Protein AF-A0A8S3BB15-F1 (afdb_monomer_lite)

Secondary structure (DSSP, 8-state):
-----PPPPPPPP--------HHHHHHHHHHHHHTT-HHHHHHHHHHHHTSTTHHHHHHH-HHHHHHHHHHHHH-

Foldseek 3Di:
DDPDDDDDDDDPPPDPPPCQDLVNLLVVLVVCVVVVVLVVLVVSLVVQVPDPPSPVSCVPDPSSVVSVVVNVVVD

Structure (mmCIF, N/CA/C/O backbone):
data_AF-A0A8S3BB15-F1
#
_entry.id   AF-A0A8S3BB15-F1
#
loop_
_atom_site.group_PDB
_atom_site.id
_atom_site.type_symbol
_atom_site.label_atom_id
_atom_site.label_alt_id
_atom_site.label_comp_id
_atom_site.label_asym_id
_atom_site.label_entity_id
_atom_site.label_seq_id
_atom_site.pdbx_PDB_ins_code
_atom_site.Cartn_x
_atom_site.Cartn_y
_atom_site.Cartn_z
_atom_site.occupancy
_atom_site.B_iso_or_equiv
_atom_site.auth_seq_id
_atom_site.auth_comp_id
_atom_site.auth_asym_id
_atom_site.auth_atom_id
_atom_site.pdbx_PDB_model_num
ATOM 1 N N . MET A 1 1 ? 25.434 -11.234 -52.877 1.00 51.06 1 MET A N 1
ATOM 2 C CA . MET A 1 1 ? 25.907 -10.085 -52.078 1.00 51.06 1 MET A CA 1
ATOM 3 C C . MET A 1 1 ? 24.820 -9.023 -52.115 1.00 51.06 1 MET A C 1
ATOM 5 O O . MET A 1 1 ? 24.708 -8.325 -53.107 1.00 51.06 1 MET A O 1
ATOM 9 N N . GLY A 1 2 ? 23.949 -8.978 -51.110 1.00 58.53 2 GLY A N 1
ATOM 10 C CA . GLY A 1 2 ? 22.845 -8.020 -51.052 1.00 58.53 2 GLY A CA 1
ATOM 11 C C . GLY A 1 2 ? 22.580 -7.677 -49.597 1.00 58.53 2 GLY A C 1
ATOM 12 O O . GLY A 1 2 ? 21.774 -8.331 -48.947 1.00 58.53 2 GLY A O 1
ATOM 13 N N . LEU A 1 3 ? 23.341 -6.721 -4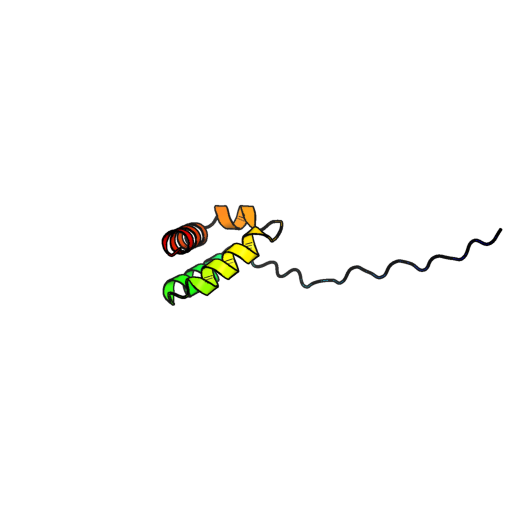9.070 1.00 63.09 3 LEU A N 1
ATOM 14 C CA . LEU A 1 3 ? 23.117 -6.150 -47.746 1.00 63.09 3 LEU A CA 1
ATOM 15 C C . LEU A 1 3 ? 21.933 -5.189 -47.867 1.00 63.09 3 LEU A C 1
ATOM 17 O O . LEU A 1 3 ? 22.108 -4.030 -48.232 1.00 63.09 3 LEU A O 1
ATOM 21 N N . PHE A 1 4 ? 20.722 -5.687 -47.626 1.00 71.25 4 PHE A N 1
ATOM 22 C CA . PHE A 1 4 ? 19.574 -4.811 -47.414 1.00 71.25 4 PHE A CA 1
ATOM 23 C C . PHE A 1 4 ? 19.825 -3.993 -46.136 1.00 71.25 4 PHE A C 1
ATOM 25 O O . PHE A 1 4 ? 20.116 -4.593 -45.096 1.00 71.25 4 PHE A O 1
ATOM 32 N N . PRO A 1 5 ? 19.744 -2.652 -46.174 1.00 70.31 5 PRO A N 1
ATOM 33 C CA . PRO A 1 5 ? 19.868 -1.846 -44.970 1.00 70.31 5 PRO A CA 1
ATOM 34 C C . PRO A 1 5 ? 18.646 -2.095 -44.080 1.00 70.31 5 PRO A C 1
ATOM 36 O O . PRO A 1 5 ? 17.521 -1.727 -44.413 1.00 70.31 5 PRO A O 1
ATOM 39 N N . ILE A 1 6 ? 18.880 -2.761 -42.952 1.00 71.62 6 ILE A N 1
ATOM 40 C CA . ILE A 1 6 ? 17.920 -2.897 -41.855 1.00 71.62 6 ILE A CA 1
ATOM 41 C C . ILE A 1 6 ? 17.565 -1.490 -41.343 1.00 71.62 6 ILE A C 1
ATOM 43 O O . ILE A 1 6 ? 18.479 -0.743 -40.980 1.00 71.62 6 ILE A O 1
ATOM 47 N N . PRO A 1 7 ? 16.279 -1.096 -41.320 1.00 74.94 7 PRO A N 1
ATOM 48 C CA . PRO A 1 7 ? 15.877 0.185 -40.753 1.00 74.94 7 PRO A CA 1
ATOM 49 C C . PRO A 1 7 ? 16.182 0.218 -39.244 1.00 74.94 7 PRO A C 1
ATOM 51 O O . PRO A 1 7 ? 16.115 -0.825 -38.585 1.00 74.94 7 PRO A O 1
ATOM 54 N N . PRO A 1 8 ? 16.521 1.392 -38.681 1.00 76.12 8 PRO A N 1
ATOM 55 C CA . PRO A 1 8 ? 16.773 1.522 -37.251 1.00 76.12 8 PRO A CA 1
ATOM 56 C C . PRO A 1 8 ? 15.515 1.140 -36.451 1.00 76.12 8 PRO A C 1
ATOM 58 O O . PRO A 1 8 ? 14.401 1.451 -36.885 1.00 76.12 8 PRO A O 1
ATOM 61 N N . PRO A 1 9 ? 15.666 0.473 -35.292 1.00 73.12 9 PRO A N 1
ATOM 62 C CA . PRO A 1 9 ? 14.533 0.163 -34.431 1.00 73.12 9 PRO A CA 1
ATOM 63 C C . PRO A 1 9 ? 13.836 1.463 -33.994 1.00 73.12 9 PRO A C 1
ATOM 65 O O . PRO A 1 9 ? 14.514 2.472 -33.769 1.00 73.12 9 PRO A O 1
ATOM 68 N N . PRO A 1 10 ? 12.496 1.469 -33.872 1.00 74.88 10 PRO A N 1
ATOM 69 C CA . PRO A 1 10 ? 11.778 2.622 -33.349 1.00 74.88 10 PRO A CA 1
ATOM 70 C C . PRO A 1 10 ? 12.278 2.952 -31.932 1.00 74.88 10 PRO A C 1
ATOM 72 O O . PRO A 1 10 ? 12.634 2.034 -31.184 1.00 74.88 10 PRO A O 1
ATOM 75 N N . PRO A 1 11 ? 12.311 4.240 -31.541 1.00 72.00 11 PRO A N 1
ATOM 76 C CA . PRO A 1 11 ? 12.620 4.611 -30.168 1.00 72.00 11 PRO A CA 1
ATOM 77 C C . PRO A 1 11 ? 11.635 3.903 -29.226 1.00 72.00 11 PRO A C 1
ATOM 79 O O . PRO A 1 11 ? 10.456 3.763 -29.576 1.00 72.00 11 PRO A O 1
ATOM 82 N N . PRO A 1 12 ? 12.088 3.436 -28.049 1.00 70.06 12 PRO A N 1
ATOM 83 C CA . PRO A 1 12 ? 11.181 2.854 -27.075 1.00 70.06 12 PRO A CA 1
ATOM 84 C C . PRO A 1 12 ? 10.081 3.877 -26.769 1.00 70.06 12 PRO A C 1
ATOM 86 O O . PRO A 1 12 ? 10.374 5.077 -26.700 1.00 70.06 12 PRO A O 1
ATOM 89 N N . PRO A 1 13 ? 8.821 3.444 -26.597 1.00 58.09 13 PRO A N 1
ATOM 90 C CA . PRO A 1 13 ? 7.789 4.345 -26.125 1.00 58.09 13 PRO A CA 1
ATOM 91 C C . PRO A 1 13 ? 8.291 4.967 -24.822 1.00 58.09 13 PRO A C 1
ATOM 93 O O . PRO A 1 13 ? 8.603 4.255 -23.866 1.00 58.09 13 PRO A O 1
ATOM 96 N N . ILE A 1 14 ? 8.404 6.297 -24.803 1.00 59.47 14 ILE A N 1
ATOM 97 C CA . ILE A 1 14 ? 8.588 7.062 -23.574 1.00 59.47 14 ILE A CA 1
ATOM 98 C C . ILE A 1 14 ? 7.256 6.928 -22.848 1.00 59.47 14 ILE A C 1
ATOM 100 O O . ILE A 1 14 ? 6.349 7.745 -22.988 1.00 59.47 14 ILE A O 1
ATOM 104 N N . LEU A 1 15 ? 7.098 5.808 -22.150 1.00 54.78 15 LEU A N 1
ATOM 105 C CA . LEU A 1 15 ? 6.050 5.661 -21.168 1.00 54.78 15 LEU A CA 1
ATOM 106 C C . LEU A 1 15 ? 6.307 6.787 -20.164 1.00 54.78 15 LEU A C 1
ATOM 108 O O . LEU A 1 15 ? 7.454 6.921 -19.722 1.00 54.78 15 LEU A O 1
ATOM 112 N N . PRO A 1 16 ? 5.310 7.623 -19.826 1.00 44.31 16 PRO A N 1
ATOM 113 C CA . PRO A 1 16 ? 5.454 8.503 -18.685 1.00 44.31 16 PRO A CA 1
ATOM 114 C C . PRO A 1 16 ? 5.824 7.592 -17.523 1.00 44.31 16 PRO A C 1
ATOM 116 O O . PRO A 1 16 ? 5.026 6.752 -17.107 1.00 44.31 16 PRO A O 1
ATOM 119 N N . ALA A 1 17 ? 7.074 7.681 -17.074 1.00 51.34 17 ALA A N 1
ATOM 120 C CA . ALA A 1 17 ? 7.490 7.044 -15.850 1.00 51.34 17 ALA A CA 1
ATOM 121 C C . ALA A 1 17 ? 6.647 7.730 -14.787 1.00 51.34 17 ALA A C 1
ATOM 123 O O . ALA A 1 17 ? 6.943 8.851 -14.373 1.00 51.34 17 ALA A O 1
ATOM 124 N N . VAL A 1 18 ? 5.525 7.107 -14.431 1.00 49.22 18 VAL A N 1
ATOM 125 C CA . VAL A 1 18 ? 4.709 7.538 -13.311 1.00 49.22 18 VAL A CA 1
ATOM 126 C C . VAL A 1 18 ? 5.524 7.183 -12.080 1.00 49.22 18 VAL A C 1
ATOM 128 O O . VAL A 1 18 ? 5.339 6.151 -11.443 1.00 49.22 18 VAL A O 1
ATOM 131 N N . ASN A 1 19 ? 6.529 8.013 -11.820 1.00 55.75 19 ASN A N 1
ATOM 132 C CA . ASN A 1 19 ? 7.412 7.918 -10.684 1.00 55.75 19 ASN A CA 1
ATOM 133 C C . ASN A 1 19 ? 6.634 8.467 -9.490 1.00 55.75 19 ASN A C 1
ATOM 135 O O . ASN A 1 19 ? 6.914 9.559 -8.996 1.00 55.75 19 ASN A O 1
ATOM 139 N N . PHE A 1 20 ? 5.591 7.735 -9.090 1.00 61.62 20 PHE A N 1
ATOM 140 C CA . PHE A 1 20 ? 4.876 8.006 -7.859 1.00 61.62 20 PHE A CA 1
ATOM 141 C C . PHE A 1 20 ? 5.909 8.042 -6.732 1.00 61.62 20 PHE A C 1
ATOM 143 O O . PHE A 1 20 ? 6.594 7.053 -6.471 1.00 61.62 20 PHE A O 1
ATOM 150 N N . SER A 1 21 ? 6.059 9.208 -6.103 1.00 73.06 21 SER A N 1
ATOM 151 C CA . SER A 1 21 ? 6.924 9.343 -4.934 1.00 73.06 21 SER A CA 1
ATOM 152 C C . SER A 1 21 ? 6.367 8.510 -3.777 1.00 73.06 21 SER A C 1
ATOM 154 O O . SER A 1 21 ? 5.161 8.249 -3.710 1.00 73.06 21 SER A O 1
ATOM 156 N N . ALA A 1 22 ? 7.240 8.132 -2.842 1.00 73.62 22 ALA A N 1
ATOM 157 C CA . ALA A 1 22 ? 6.881 7.377 -1.642 1.00 73.62 22 ALA A CA 1
ATOM 158 C C . ALA A 1 22 ? 5.734 8.043 -0.877 1.00 73.62 22 ALA A C 1
ATOM 160 O O . ALA A 1 22 ? 4.773 7.384 -0.487 1.00 73.62 22 ALA A O 1
ATOM 161 N N . GLU A 1 23 ? 5.781 9.373 -0.799 1.00 80.00 23 GLU A N 1
ATOM 162 C CA . GLU A 1 23 ? 4.746 10.196 -0.181 1.00 80.00 23 GLU A CA 1
ATOM 163 C C . GLU A 1 23 ? 3.397 10.105 -0.898 1.00 80.00 23 GLU A C 1
ATOM 165 O O . GLU A 1 23 ? 2.361 10.047 -0.240 1.00 80.00 23 GLU A O 1
ATOM 170 N N . GLN A 1 24 ? 3.375 10.053 -2.236 1.00 83.62 24 GLN A N 1
ATOM 171 C CA . GLN A 1 24 ? 2.116 9.894 -2.969 1.00 83.62 24 GLN A CA 1
ATOM 172 C C . GLN A 1 24 ? 1.501 8.521 -2.715 1.00 83.62 24 GLN A C 1
ATOM 174 O O . GLN A 1 24 ? 0.293 8.418 -2.525 1.00 83.62 24 GLN A O 1
ATOM 179 N N . ILE A 1 25 ? 2.322 7.472 -2.692 1.00 82.25 25 ILE A N 1
ATOM 180 C CA . ILE A 1 25 ? 1.851 6.111 -2.428 1.00 82.25 25 ILE A CA 1
ATOM 181 C C . ILE A 1 25 ? 1.324 5.991 -0.996 1.00 82.25 25 ILE A C 1
ATOM 183 O O . ILE A 1 25 ? 0.264 5.399 -0.793 1.00 82.25 25 ILE A O 1
ATOM 187 N N . ALA A 1 26 ? 2.016 6.588 -0.023 1.00 84.06 26 ALA A N 1
ATOM 188 C CA . ALA A 1 26 ? 1.566 6.648 1.362 1.00 84.06 26 ALA A CA 1
ATOM 189 C C . ALA A 1 26 ? 0.228 7.390 1.489 1.00 84.06 26 ALA A C 1
ATOM 191 O O . ALA A 1 26 ? -0.715 6.838 2.048 1.00 84.06 26 ALA A O 1
ATOM 192 N N . ARG A 1 27 ? 0.101 8.570 0.862 1.00 85.44 27 ARG A N 1
ATOM 193 C CA . ARG A 1 27 ? -1.151 9.343 0.822 1.00 85.44 27 ARG A CA 1
ATOM 194 C C . ARG A 1 27 ? -2.308 8.567 0.196 1.00 85.44 27 ARG A C 1
ATOM 196 O O . ARG A 1 27 ? -3.432 8.654 0.689 1.00 85.44 27 ARG A O 1
ATOM 203 N N . VAL A 1 28 ? -2.053 7.813 -0.875 1.00 87.19 28 VAL A N 1
ATOM 204 C CA . VAL A 1 28 ? -3.068 6.956 -1.510 1.00 87.19 28 VAL A CA 1
ATOM 205 C C . VAL A 1 28 ? -3.460 5.804 -0.584 1.00 87.19 28 VAL A C 1
ATOM 207 O O . VAL A 1 28 ? -4.653 5.556 -0.436 1.00 87.19 28 VAL A O 1
ATOM 210 N N . CYS A 1 29 ? -2.502 5.144 0.078 1.00 87.06 29 CYS A N 1
ATOM 211 C CA . CYS A 1 29 ? -2.804 4.089 1.052 1.00 87.06 29 CYS A CA 1
ATOM 212 C C . CYS A 1 29 ? -3.628 4.616 2.230 1.00 87.06 29 CYS A C 1
ATOM 214 O O . CYS A 1 29 ? -4.639 4.010 2.556 1.00 87.06 29 CYS A O 1
ATOM 216 N N . GLU A 1 30 ? -3.256 5.762 2.806 1.00 88.69 30 GLU A N 1
ATOM 217 C CA . GLU A 1 30 ? -4.008 6.396 3.899 1.00 88.69 30 GLU A CA 1
ATOM 218 C C . GLU A 1 30 ? -5.433 6.755 3.478 1.00 88.69 30 GLU A C 1
ATOM 220 O O . GLU A 1 30 ? -6.380 6.434 4.186 1.00 88.69 30 GLU A O 1
ATOM 225 N N . THR A 1 31 ? -5.601 7.364 2.300 1.00 90.25 31 THR A N 1
ATOM 226 C CA . THR A 1 31 ? -6.932 7.725 1.793 1.00 90.25 31 THR A CA 1
ATOM 227 C C . THR A 1 31 ? -7.789 6.477 1.576 1.00 90.25 31 THR A C 1
ATOM 229 O O . THR A 1 31 ? -8.961 6.460 1.938 1.00 90.25 31 THR A O 1
ATOM 232 N N . LEU A 1 32 ? -7.228 5.420 0.982 1.00 89.25 32 LEU A N 1
ATOM 233 C CA . LEU A 1 32 ? -7.950 4.169 0.738 1.00 89.25 32 LEU A CA 1
ATOM 234 C C . LEU A 1 32 ? -8.277 3.428 2.045 1.00 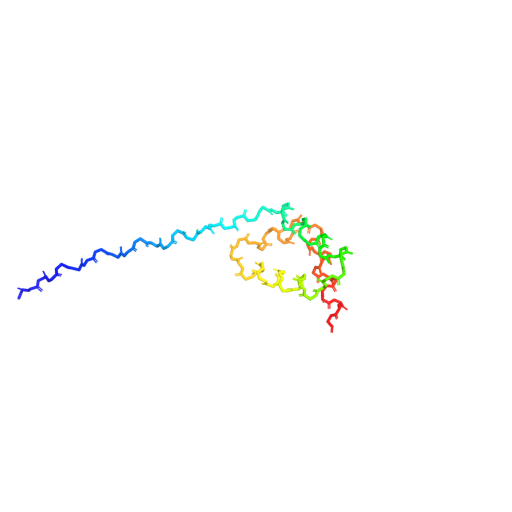89.25 32 LEU A C 1
ATOM 236 O O . LEU A 1 32 ? -9.387 2.916 2.170 1.00 89.25 32 LEU A O 1
ATOM 240 N N . GLU A 1 33 ? -7.365 3.414 3.024 1.00 87.56 33 GLU A N 1
ATOM 241 C CA . GLU A 1 33 ? -7.636 2.905 4.377 1.00 87.56 33 GLU A CA 1
ATOM 242 C C . GLU A 1 33 ? -8.757 3.696 5.067 1.00 87.56 33 GLU A C 1
ATOM 244 O O . GLU A 1 33 ? -9.671 3.084 5.612 1.00 87.56 33 GLU A O 1
ATOM 249 N N . GLU A 1 34 ? -8.724 5.034 5.026 1.00 87.62 34 GLU A N 1
ATOM 250 C CA . GLU A 1 34 ? -9.719 5.901 5.680 1.00 87.62 34 GLU 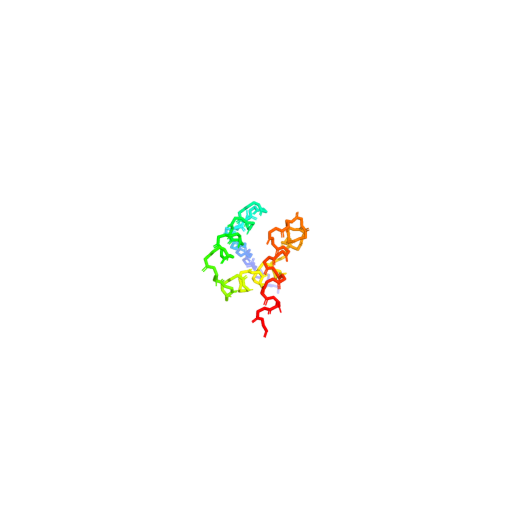A CA 1
ATOM 251 C C . GLU A 1 34 ? -11.116 5.744 5.066 1.00 87.62 34 GLU A C 1
ATOM 253 O O . GLU A 1 34 ? -12.116 5.721 5.782 1.00 87.62 34 GLU A O 1
ATOM 258 N N . ASN A 1 35 ? -11.189 5.561 3.745 1.00 87.75 35 ASN A N 1
ATOM 259 C CA . ASN A 1 35 ? -12.444 5.258 3.058 1.00 87.75 35 ASN A CA 1
ATOM 260 C C . ASN A 1 35 ? -12.929 3.813 3.291 1.00 87.75 35 ASN A C 1
ATOM 262 O O . ASN A 1 35 ? -14.061 3.492 2.934 1.00 87.75 35 ASN A O 1
ATOM 266 N N . GLY A 1 36 ? -12.097 2.934 3.864 1.00 86.75 36 GLY A N 1
ATOM 267 C CA . GLY A 1 36 ? -12.401 1.507 4.010 1.00 86.75 36 GLY A CA 1
ATOM 268 C C . GLY A 1 36 ? -12.395 0.739 2.683 1.00 86.75 36 GLY A C 1
ATOM 269 O O . GLY A 1 36 ? -12.980 -0.338 2.583 1.00 86.75 36 GLY A O 1
ATOM 270 N N . ASP A 1 37 ? -11.737 1.272 1.653 1.00 89.31 37 ASP A N 1
ATOM 271 C CA . ASP A 1 37 ? -11.722 0.732 0.289 1.00 89.31 37 ASP A CA 1
ATOM 272 C C . ASP A 1 37 ? -10.595 -0.316 0.139 1.00 89.31 37 ASP A C 1
ATOM 274 O O . ASP A 1 37 ? -9.631 -0.164 -0.620 1.00 89.31 37 ASP A O 1
ATOM 278 N N . ILE A 1 38 ? -10.694 -1.389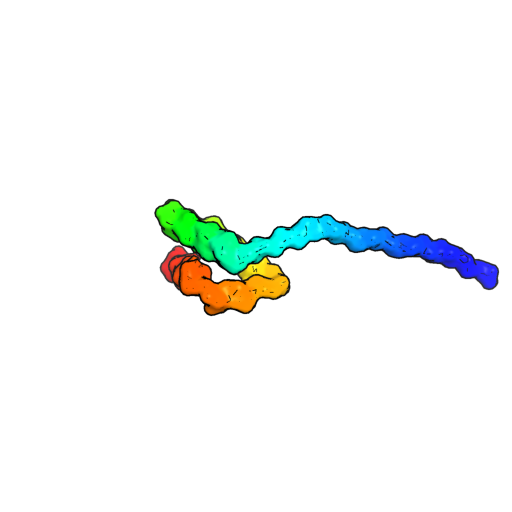 0.934 1.00 86.69 38 ILE A N 1
ATOM 279 C CA . ILE A 1 38 ? -9.670 -2.443 1.074 1.00 86.69 38 ILE A CA 1
ATOM 280 C C . ILE A 1 38 ? -9.403 -3.162 -0.261 1.00 86.69 38 ILE A C 1
ATOM 282 O O . ILE A 1 38 ? -8.262 -3.513 -0.563 1.00 86.69 38 ILE A O 1
ATOM 286 N N . ASP A 1 39 ? -10.435 -3.355 -1.087 1.00 89.31 39 ASP A N 1
ATOM 287 C CA . ASP A 1 39 ? -10.327 -4.033 -2.387 1.00 89.31 39 ASP A CA 1
ATOM 288 C C . ASP A 1 39 ? -9.400 -3.256 -3.341 1.00 89.31 39 ASP A C 1
ATOM 290 O O . ASP A 1 39 ? -8.451 -3.798 -3.923 1.00 89.31 39 ASP A O 1
ATOM 294 N N . ARG A 1 40 ? -9.588 -1.930 -3.407 1.00 88.38 40 ARG A N 1
ATOM 295 C CA . ARG A 1 40 ? -8.717 -1.027 -4.170 1.00 88.38 40 ARG A CA 1
ATOM 296 C C . ARG A 1 40 ? -7.326 -0.920 -3.565 1.00 88.38 40 ARG A C 1
ATOM 298 O O . ARG A 1 40 ? -6.352 -0.894 -4.319 1.00 88.38 40 ARG A O 1
ATOM 305 N N . LEU A 1 41 ? -7.221 -0.893 -2.237 1.00 88.50 41 LEU A N 1
ATOM 306 C CA . LEU A 1 41 ? -5.949 -0.891 -1.515 1.00 88.50 41 LEU A CA 1
ATOM 307 C C . LEU A 1 41 ? -5.111 -2.126 -1.881 1.00 88.50 41 LEU A C 1
ATOM 309 O O . LEU A 1 41 ? -3.949 -1.996 -2.267 1.00 88.50 41 LEU A O 1
ATOM 313 N N . GLY A 1 42 ? -5.717 -3.316 -1.869 1.00 87.31 42 GLY A N 1
ATOM 314 C CA . GLY A 1 42 ? -5.066 -4.567 -2.254 1.00 87.31 42 GLY A CA 1
ATOM 315 C C . GLY A 1 42 ? -4.643 -4.594 -3.721 1.00 87.31 42 GLY A C 1
ATOM 316 O O . GLY A 1 42 ? -3.513 -4.975 -4.034 1.00 87.31 42 GLY A O 1
ATOM 317 N N . ARG A 1 43 ? -5.503 -4.113 -4.628 1.00 86.88 43 ARG A N 1
ATOM 318 C CA . ARG A 1 43 ? -5.193 -3.988 -6.063 1.00 86.88 43 ARG A CA 1
ATOM 319 C C . ARG A 1 43 ? -4.016 -3.039 -6.313 1.00 86.88 43 ARG A C 1
ATOM 321 O O . ARG A 1 43 ? -3.138 -3.349 -7.117 1.00 86.88 43 ARG A O 1
ATOM 328 N N . PHE A 1 44 ? -3.987 -1.903 -5.616 1.00 86.50 44 PHE A N 1
ATOM 329 C CA . PHE A 1 44 ? -2.931 -0.898 -5.718 1.00 86.50 44 PHE A CA 1
ATOM 330 C C . PHE A 1 44 ? -1.597 -1.421 -5.180 1.00 86.50 44 PHE A C 1
ATOM 332 O O . PHE A 1 44 ? -0.585 -1.345 -5.874 1.00 86.50 44 PHE A O 1
ATOM 339 N N . LEU A 1 45 ? -1.602 -2.037 -3.995 1.00 84.44 45 LEU A N 1
ATOM 340 C CA . LEU A 1 45 ? -0.424 -2.670 -3.397 1.00 84.44 45 LEU A CA 1
ATOM 341 C C . LEU A 1 45 ? 0.116 -3.814 -4.260 1.00 84.44 45 LEU A C 1
ATOM 343 O O . LEU A 1 45 ? 1.330 -3.922 -4.441 1.00 84.44 45 LEU A O 1
ATOM 347 N N . TRP A 1 46 ? -0.771 -4.627 -4.843 1.00 84.12 46 TRP A N 1
ATOM 348 C CA . TRP A 1 46 ? -0.391 -5.667 -5.797 1.00 84.12 46 TRP A CA 1
ATOM 349 C C . TRP A 1 46 ? 0.265 -5.069 -7.045 1.00 84.12 46 TRP A C 1
ATOM 351 O O . TRP A 1 46 ? 1.303 -5.550 -7.492 1.00 84.12 46 TRP A O 1
ATOM 361 N N . SER A 1 47 ? -0.310 -3.997 -7.594 1.00 82.50 47 SER A N 1
ATOM 362 C CA . SER A 1 47 ? 0.241 -3.310 -8.764 1.00 82.50 47 SER A CA 1
ATOM 363 C C . SER A 1 47 ? 1.567 -2.606 -8.462 1.00 82.50 47 SER A C 1
ATOM 365 O O . SER A 1 47 ? 2.414 -2.484 -9.344 1.00 82.50 47 SER A O 1
ATOM 367 N N . LEU A 1 48 ? 1.767 -2.164 -7.220 1.00 80.44 48 LEU A N 1
ATOM 368 C CA . LEU A 1 48 ? 3.027 -1.597 -6.771 1.00 80.44 48 LEU A CA 1
ATOM 369 C C . LEU A 1 48 ? 4.105 -2.662 -6.661 1.00 80.44 48 LEU A C 1
ATOM 371 O O . LEU A 1 48 ? 5.147 -2.482 -7.270 1.00 80.44 48 LEU A O 1
ATOM 375 N N . GLN A 1 49 ? 3.885 -3.773 -5.953 1.00 71.44 49 GLN A N 1
ATOM 376 C CA . GLN A 1 49 ? 4.933 -4.792 -5.764 1.00 71.44 49 GLN A CA 1
ATOM 377 C C . GLN A 1 49 ? 5.433 -5.424 -7.075 1.00 71.44 49 GLN A C 1
ATOM 379 O O . GLN A 1 49 ? 6.566 -5.894 -7.123 1.00 71.44 49 GLN A O 1
ATOM 384 N N . VAL A 1 50 ? 4.613 -5.438 -8.135 1.00 74.88 50 VAL A N 1
ATOM 385 C CA . VAL A 1 50 ? 5.025 -5.937 -9.461 1.00 74.88 50 VAL A CA 1
ATOM 386 C C . VAL A 1 50 ? 5.852 -4.915 -10.248 1.00 74.88 50 VAL A C 1
ATOM 388 O O . VAL A 1 50 ? 6.506 -5.287 -11.220 1.00 74.88 50 VAL A O 1
ATOM 391 N N . ALA A 1 51 ? 5.848 -3.640 -9.845 1.00 71.81 51 ALA A N 1
ATOM 392 C CA . ALA A 1 51 ? 6.659 -2.604 -10.467 1.00 71.81 51 ALA A CA 1
ATOM 393 C C . ALA A 1 51 ? 8.117 -2.688 -9.964 1.00 71.81 51 ALA A C 1
ATOM 395 O O . ALA A 1 51 ? 8.366 -2.588 -8.760 1.00 71.81 51 ALA A O 1
ATOM 396 N N . PRO A 1 52 ? 9.119 -2.844 -10.844 1.00 59.38 52 PRO A N 1
ATOM 397 C CA . PRO A 1 52 ? 10.516 -2.851 -10.424 1.00 59.38 52 PRO A CA 1
ATOM 398 C C . PRO A 1 52 ? 10.905 -1.483 -9.834 1.00 59.38 52 PRO A C 1
ATOM 400 O O . PRO A 1 52 ? 10.725 -0.452 -10.475 1.00 59.38 52 PRO A O 1
ATOM 403 N N . GLY A 1 53 ? 11.430 -1.473 -8.603 1.00 67.62 53 GLY A N 1
ATOM 404 C CA . GLY A 1 53 ? 11.872 -0.259 -7.891 1.00 67.62 53 GLY A CA 1
ATOM 405 C C . GLY A 1 53 ? 10.928 0.244 -6.790 1.00 67.62 53 GLY A C 1
ATOM 406 O O . GLY A 1 53 ? 11.355 0.999 -5.920 1.00 67.62 53 GLY A O 1
ATOM 407 N N . SER A 1 54 ? 9.682 -0.228 -6.744 1.00 67.31 54 SER A N 1
ATOM 408 C CA . SER A 1 54 ? 8.726 0.122 -5.682 1.00 67.31 54 SER A CA 1
ATOM 409 C C . SER A 1 54 ? 8.968 -0.653 -4.381 1.00 67.31 54 SER A C 1
ATOM 411 O O . SER A 1 54 ? 8.584 -0.183 -3.317 1.00 67.31 54 SER A O 1
ATOM 413 N N . ALA A 1 55 ? 9.630 -1.815 -4.435 1.00 66.94 55 ALA A N 1
ATOM 414 C CA . ALA A 1 55 ? 9.823 -2.688 -3.276 1.00 66.94 55 ALA A CA 1
ATOM 415 C C . ALA A 1 55 ? 10.481 -1.964 -2.089 1.00 66.94 55 ALA A C 1
ATOM 417 O O . ALA A 1 55 ? 10.024 -2.110 -0.961 1.00 66.94 55 ALA A O 1
ATOM 418 N N . ASN A 1 56 ? 11.495 -1.128 -2.341 1.00 72.56 56 ASN A N 1
ATOM 419 C CA . ASN A 1 56 ? 12.138 -0.342 -1.287 1.00 72.56 56 ASN A CA 1
ATOM 420 C C . ASN A 1 56 ? 11.189 0.721 -0.709 1.00 72.56 56 ASN A C 1
ATOM 422 O O . ASN A 1 56 ? 11.145 0.925 0.499 1.00 72.56 56 ASN A O 1
ATOM 426 N N . LEU A 1 57 ? 10.375 1.345 -1.563 1.00 71.25 57 LEU A N 1
ATOM 427 C CA . LEU A 1 57 ? 9.338 2.296 -1.162 1.00 71.25 57 LEU A CA 1
ATOM 428 C C . LEU A 1 57 ? 8.304 1.660 -0.223 1.00 71.25 57 LEU A C 1
ATOM 430 O O . LEU A 1 57 ? 7.919 2.269 0.771 1.00 71.25 57 LEU A O 1
ATOM 434 N N . LEU A 1 58 ? 7.884 0.425 -0.523 1.00 74.50 58 LEU A N 1
ATOM 435 C CA . LEU A 1 58 ? 6.888 -0.292 0.276 1.00 74.50 58 LEU A CA 1
ATOM 436 C C . LEU A 1 58 ? 7.391 -0.649 1.678 1.00 74.50 58 LEU A C 1
ATOM 438 O O . LEU A 1 58 ? 6.581 -0.832 2.580 1.00 74.50 58 LEU A O 1
ATOM 442 N N . ILE A 1 59 ? 8.708 -0.777 1.854 1.00 72.44 59 ILE A N 1
ATOM 443 C CA . ILE A 1 59 ? 9.338 -1.136 3.133 1.00 72.44 59 ILE A CA 1
ATOM 444 C C . ILE A 1 59 ? 9.653 0.120 3.964 1.00 72.44 59 ILE A C 1
ATOM 446 O O .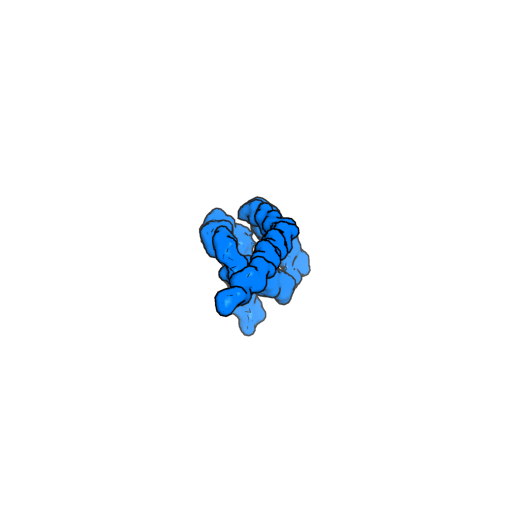 ILE A 1 59 ? 9.760 0.042 5.183 1.00 72.44 59 ILE A O 1
ATOM 450 N N . GLN A 1 60 ? 9.791 1.284 3.325 1.00 78.69 60 GLN A N 1
ATOM 451 C CA . GLN A 1 60 ? 10.169 2.539 3.984 1.00 78.69 60 GLN A CA 1
ATOM 452 C C . GLN A 1 60 ? 8.994 3.281 4.641 1.00 78.69 60 GLN A C 1
ATOM 454 O O . GLN A 1 60 ? 9.230 4.114 5.511 1.00 78.69 60 GLN A O 1
ATOM 459 N N . HIS A 1 61 ? 7.745 3.004 4.253 1.00 82.12 61 HIS A N 1
ATOM 460 C CA . HIS A 1 61 ? 6.573 3.716 4.774 1.00 82.12 61 HIS A CA 1
ATOM 461 C C . HIS A 1 61 ? 5.682 2.833 5.649 1.00 82.12 61 HIS A C 1
ATOM 463 O O . HIS A 1 61 ? 5.105 1.849 5.182 1.00 82.12 61 HIS A O 1
ATOM 469 N N . GLU A 1 62 ? 5.481 3.261 6.896 1.00 85.38 62 GLU A N 1
ATOM 470 C CA . GLU A 1 62 ? 4.614 2.581 7.863 1.00 85.38 62 GLU A CA 1
ATOM 471 C C . GLU A 1 62 ? 3.161 2.471 7.373 1.00 85.38 62 GLU A C 1
ATOM 473 O O . GLU A 1 62 ? 2.600 1.379 7.434 1.00 85.38 62 GLU A O 1
ATOM 478 N N . SER A 1 63 ? 2.579 3.531 6.784 1.00 84.19 63 SER A N 1
ATOM 479 C CA . SER A 1 63 ? 1.215 3.481 6.215 1.00 84.19 63 SER A CA 1
ATOM 480 C C . SER A 1 63 ? 1.053 2.383 5.165 1.00 84.19 63 SER A C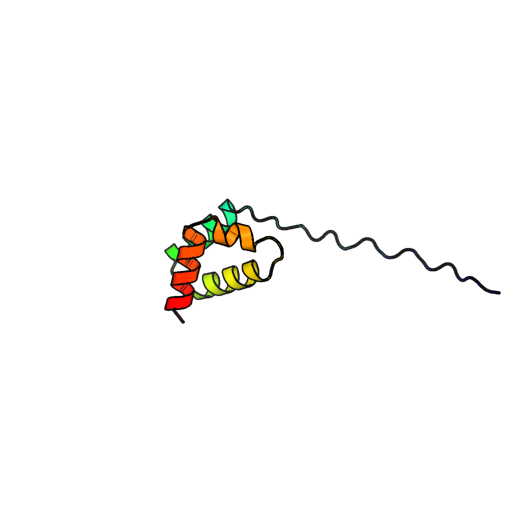 1
ATOM 482 O O . SER A 1 63 ? 0.022 1.730 5.106 1.00 84.19 63 SER A O 1
ATOM 484 N N . ILE A 1 64 ? 2.077 2.127 4.346 1.00 83.62 64 ILE A N 1
ATOM 485 C CA . ILE A 1 64 ? 2.011 1.080 3.319 1.00 83.62 64 ILE A CA 1
ATOM 486 C C . ILE A 1 64 ? 2.066 -0.304 3.972 1.00 83.62 64 ILE A C 1
ATOM 488 O O . ILE A 1 64 ? 1.325 -1.206 3.586 1.00 83.62 64 ILE A O 1
ATOM 492 N N . LEU A 1 65 ? 2.938 -0.493 4.963 1.00 85.88 65 LEU A N 1
ATOM 493 C CA . LEU A 1 65 ? 3.037 -1.753 5.701 1.00 85.88 65 LEU A CA 1
ATOM 494 C C . LEU A 1 65 ? 1.746 -2.057 6.466 1.00 85.88 65 LEU A C 1
ATOM 496 O O . LEU A 1 65 ? 1.266 -3.191 6.429 1.00 85.88 65 LEU A O 1
ATOM 500 N N . ARG A 1 66 ? 1.155 -1.038 7.095 1.00 86.81 66 ARG A N 1
ATOM 501 C CA . ARG A 1 66 ? -0.145 -1.119 7.758 1.00 86.81 66 ARG A CA 1
ATOM 502 C C . ARG A 1 66 ? -1.246 -1.482 6.768 1.00 86.81 66 ARG A C 1
ATOM 504 O O . ARG A 1 66 ? -1.937 -2.469 7.000 1.00 86.81 66 ARG A O 1
ATOM 511 N N . ALA A 1 67 ? -1.342 -0.774 5.644 1.00 87.38 67 ALA A N 1
ATOM 512 C CA . ALA A 1 67 ? -2.279 -1.078 4.569 1.00 87.38 67 ALA A CA 1
ATOM 513 C C . ALA A 1 67 ? -2.144 -2.526 4.075 1.00 87.38 67 ALA A C 1
ATOM 515 O O . ALA A 1 67 ? -3.139 -3.227 3.906 1.00 87.38 67 ALA A O 1
ATOM 516 N N . ARG A 1 68 ? -0.909 -3.013 3.891 1.00 85.25 68 ARG A N 1
ATOM 517 C CA . ARG A 1 68 ? -0.638 -4.407 3.505 1.00 85.25 68 ARG A CA 1
ATOM 518 C C . ARG A 1 68 ? -1.110 -5.401 4.552 1.00 85.25 68 ARG A C 1
ATOM 520 O O . ARG A 1 68 ? -1.689 -6.416 4.176 1.00 85.25 68 ARG A O 1
ATOM 527 N N . ALA A 1 69 ? -0.862 -5.128 5.831 1.00 87.19 69 ALA A N 1
ATOM 528 C CA . ALA A 1 69 ? -1.377 -5.958 6.910 1.00 87.19 69 ALA A CA 1
ATOM 529 C C . ALA A 1 69 ? -2.910 -5.960 6.881 1.00 87.19 69 ALA A C 1
ATOM 531 O O . ALA A 1 69 ? -3.509 -7.027 6.894 1.00 87.19 69 ALA A O 1
ATOM 532 N N . LEU A 1 70 ? -3.539 -4.793 6.738 1.00 87.12 70 LEU A N 1
ATOM 533 C CA . LEU A 1 70 ? -4.992 -4.660 6.662 1.00 87.12 70 LEU A CA 1
ATOM 534 C C . LEU A 1 70 ? -5.589 -5.493 5.529 1.00 87.12 70 LEU A C 1
ATOM 536 O O . LEU A 1 70 ? -6.471 -6.298 5.795 1.00 87.12 70 LEU A O 1
ATOM 540 N N . VAL A 1 71 ? -5.061 -5.380 4.306 1.00 88.19 71 VAL A N 1
ATOM 541 C CA . VAL A 1 71 ? -5.489 -6.208 3.163 1.00 88.19 71 VAL A CA 1
ATOM 542 C C . VAL A 1 71 ? -5.275 -7.695 3.443 1.00 88.19 71 VAL A C 1
ATOM 544 O O . VAL A 1 71 ? -6.155 -8.497 3.154 1.00 88.19 71 VAL A O 1
ATOM 547 N N . ALA A 1 72 ? -4.130 -8.075 4.017 1.00 84.25 72 ALA A N 1
ATOM 548 C CA . ALA A 1 72 ? -3.817 -9.471 4.317 1.00 84.25 72 ALA A CA 1
ATOM 549 C C . ALA A 1 72 ? -4.723 -10.081 5.400 1.00 84.25 72 ALA A C 1
ATOM 551 O O . ALA A 1 72 ? -4.986 -11.275 5.346 1.00 84.25 72 ALA A O 1
ATOM 552 N N . PHE A 1 73 ? -5.190 -9.282 6.364 1.00 83.81 73 PHE A N 1
ATOM 553 C CA . PHE A 1 73 ? -6.134 -9.704 7.406 1.00 83.81 73 PHE A CA 1
ATOM 554 C C . PHE A 1 73 ? -7.606 -9.607 6.978 1.00 83.81 73 PHE A C 1
ATOM 556 O O . PHE A 1 73 ? -8.465 -10.156 7.663 1.00 83.81 73 PHE A O 1
ATOM 563 N N . HIS A 1 74 ? -7.912 -8.882 5.897 1.00 79.56 74 HIS A N 1
ATOM 564 C CA . HIS A 1 74 ? -9.262 -8.796 5.328 1.00 79.56 74 HIS A CA 1
ATOM 565 C C . HIS A 1 74 ? -9.570 -9.906 4.309 1.00 79.56 74 HIS A C 1
ATOM 567 O O . HIS A 1 74 ? -10.735 -10.073 3.950 1.00 79.56 74 HIS A O 1
ATOM 573 N N . LEU A 1 75 ? -8.542 -10.617 3.828 1.00 55.59 75 LEU A N 1
ATOM 574 C CA . LEU A 1 75 ? -8.655 -11.852 3.041 1.00 55.59 75 LEU A CA 1
ATOM 575 C C . LEU A 1 75 ? -9.053 -13.035 3.932 1.00 55.59 75 LEU A C 1
ATOM 577 O O . LEU A 1 75 ? -9.844 -13.872 3.442 1.00 55.59 75 LEU A O 1
#

Radius of gyration: 19.24 Å; chains: 1; bounding box: 38×22×60 Å

Organism: NCBI:txid392030

pLDDT: mean 76.6, std 11.75, range [44.31, 90.25]

InterPro domains:
  IPR031701 Homeobox protein SIX1, N-terminal SD domain [PF16878] (20-74)

Sequence (75 aa):
MGLFPIPPPPPPPILPAVNFSAEQIARVCETLEENGDIDRLGRFLWSLQVAPGSANLLIQHESILRARALVAFHL